Protein AF-A0A9R0Z4F1-F1 (afdb_monomer_lite)

Foldseek 3Di:
DDDDLDDPVLQVVDDDDDDPPDPDDFPDDPVRLVVQLVVFFPLVVCCVPPPVVVLVVQCSVCSNVVPVQSNQVSQQVVQVSVQVSQCRGVVRGDQDDPVN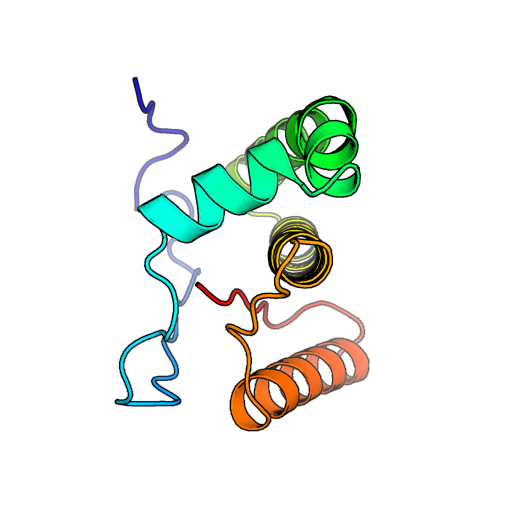VVVVVVQVVVCVVVVTRPDHDHDD

Sequence (124 aa):
MAVQLVDELHWDDLVIIIAVVSSKQKETSSTSGMRDTVETSPLLQYRAQTVVPSHILKMEEAIKNCEFESFARLTCADSNQFHVVCLDTSPPMFYMNDTSHRIISLVEKWNHSEGTPQGTYSSV

Radius of gyration: 15.9 Å; chains: 1; bounding box: 39×32×39 Å

Organism: Triticum turgidum subsp. durum (NCBI:txid4567)

Structure (mmCIF, N/CA/C/O backbone):
data_AF-A0A9R0Z4F1-F1
#
_entry.id   AF-A0A9R0Z4F1-F1
#
loop_
_atom_site.group_PDB
_atom_site.id
_atom_site.type_symbol
_atom_site.label_atom_id
_atom_site.label_alt_id
_atom_site.label_comp_id
_atom_site.label_asym_id
_atom_site.label_entity_id
_atom_site.label_seq_id
_atom_site.pdbx_PDB_ins_code
_atom_site.Cartn_x
_atom_site.Cartn_y
_atom_site.Cartn_z
_atom_site.occupancy
_atom_site.B_iso_or_equiv
_atom_site.auth_seq_id
_atom_site.auth_comp_id
_atom_site.auth_asym_id
_atom_site.auth_atom_id
_atom_site.pdbx_PDB_model_num
ATOM 1 N N . MET A 1 1 ? 15.105 15.621 7.273 1.00 55.66 1 MET A N 1
ATOM 2 C CA . MET A 1 1 ? 14.943 15.258 8.698 1.00 55.66 1 MET A CA 1
ATOM 3 C C . MET A 1 1 ? 13.553 14.681 8.860 1.00 55.66 1 MET A C 1
ATOM 5 O O . MET A 1 1 ? 12.651 15.196 8.213 1.00 55.66 1 MET A O 1
ATOM 9 N N . ALA A 1 2 ? 13.391 13.621 9.648 1.00 84.44 2 ALA A N 1
ATOM 10 C CA . ALA A 1 2 ? 12.063 13.162 10.041 1.00 84.44 2 ALA A CA 1
ATOM 11 C C . ALA A 1 2 ? 11.521 14.088 11.138 1.00 84.44 2 ALA A C 1
ATOM 13 O O . ALA A 1 2 ? 12.294 14.576 11.963 1.00 84.44 2 ALA A O 1
ATOM 14 N N . VAL A 1 3 ? 10.216 14.337 11.120 1.00 94.12 3 VAL A N 1
ATOM 15 C CA . VAL A 1 3 ? 9.505 15.113 12.139 1.00 94.12 3 VAL A CA 1
ATOM 16 C C . VAL A 1 3 ? 8.356 14.265 12.666 1.00 94.12 3 VAL A C 1
ATOM 18 O O . VAL A 1 3 ? 7.729 13.531 11.903 1.00 94.12 3 VAL A O 1
ATOM 21 N N . GLN A 1 4 ? 8.119 14.324 13.971 1.00 94.88 4 GLN A N 1
ATOM 22 C CA . GLN A 1 4 ? 7.015 13.613 14.603 1.00 94.88 4 GLN A CA 1
ATOM 23 C C . GLN A 1 4 ? 5.691 14.318 14.278 1.00 94.88 4 GLN A C 1
ATOM 25 O O . GLN A 1 4 ? 5.618 15.542 14.370 1.00 94.88 4 GLN A O 1
ATOM 30 N N . LEU A 1 5 ? 4.664 13.553 13.891 1.00 95.50 5 LEU A N 1
ATOM 31 C CA . LEU A 1 5 ? 3.326 14.091 13.611 1.00 95.50 5 LEU A CA 1
ATOM 32 C C . LEU A 1 5 ? 2.473 14.193 14.881 1.00 95.50 5 LEU A C 1
ATOM 34 O O . LEU A 1 5 ? 1.868 15.234 15.123 1.00 95.50 5 LEU A O 1
ATOM 38 N N . VAL A 1 6 ? 2.444 13.119 15.672 1.00 96.50 6 VAL A N 1
ATOM 39 C CA . VAL A 1 6 ? 1.711 12.976 16.940 1.00 96.50 6 VAL A CA 1
ATOM 40 C C . VAL A 1 6 ? 2.501 12.062 17.886 1.00 96.50 6 VAL A C 1
ATOM 42 O O . VAL A 1 6 ? 3.443 11.388 17.451 1.00 96.50 6 VAL A O 1
ATOM 45 N N . ASP A 1 7 ? 2.165 12.064 19.174 1.00 96.19 7 ASP A N 1
ATOM 46 C CA . ASP A 1 7 ? 2.748 11.143 20.156 1.00 96.19 7 ASP A CA 1
ATOM 47 C C . ASP A 1 7 ? 2.118 9.741 20.110 1.00 96.19 7 ASP A C 1
ATOM 49 O O . ASP A 1 7 ? 1.150 9.487 19.395 1.00 96.19 7 ASP A O 1
ATOM 53 N N . GLU A 1 8 ? 2.724 8.804 20.833 1.00 92.81 8 GLU A N 1
ATOM 54 C CA . GLU A 1 8 ? 2.301 7.408 20.905 1.00 92.81 8 GLU A CA 1
ATOM 55 C C . GLU A 1 8 ? 0.968 7.185 21.637 1.00 92.81 8 GLU A C 1
ATOM 57 O O . GLU A 1 8 ? 0.374 6.121 21.484 1.00 92.81 8 GLU A O 1
ATOM 62 N N . LEU A 1 9 ? 0.499 8.160 22.423 1.00 95.12 9 LEU A N 1
ATOM 63 C CA . LEU A 1 9 ? -0.768 8.093 23.158 1.00 95.12 9 LEU A CA 1
ATOM 64 C C . LEU A 1 9 ? -1.933 8.693 22.361 1.00 95.12 9 LEU A C 1
ATOM 66 O O . LEU A 1 9 ? -3.080 8.575 22.780 1.00 95.12 9 LEU A O 1
ATOM 70 N N . HIS A 1 10 ? -1.653 9.324 21.218 1.00 97.25 10 HIS A N 1
ATOM 71 C CA . HIS A 1 10 ? -2.656 9.965 20.368 1.00 97.25 10 HIS A CA 1
ATOM 72 C C . HIS A 1 10 ? -3.692 8.982 19.801 1.00 97.25 10 HIS A C 1
ATOM 74 O O . HIS A 1 10 ? -4.850 9.352 19.622 1.00 97.25 10 HIS A O 1
ATOM 80 N N . TRP A 1 11 ? -3.288 7.739 19.511 1.00 97.12 11 TRP A N 1
ATOM 81 C CA . TRP A 1 11 ? -4.161 6.709 18.934 1.00 97.12 11 TRP A CA 1
ATOM 82 C C . TRP A 1 11 ? -3.869 5.327 19.535 1.00 97.12 11 TRP A C 1
ATOM 84 O O . TRP A 1 11 ? -3.340 4.429 18.878 1.00 97.12 11 TRP A O 1
ATOM 94 N N . ASP A 1 12 ? -4.202 5.172 20.812 1.00 95.06 12 ASP A N 1
ATOM 95 C CA . ASP A 1 12 ? -3.957 3.979 21.632 1.00 95.06 12 ASP A CA 1
ATOM 96 C C . ASP A 1 12 ? -4.767 2.740 21.208 1.00 95.06 12 ASP A C 1
ATOM 98 O O . ASP A 1 12 ? -4.316 1.611 21.406 1.00 95.06 12 ASP A O 1
ATOM 102 N N . ASP A 1 13 ? -5.911 2.940 20.552 1.00 94.50 13 ASP A N 1
ATOM 103 C CA . ASP A 1 13 ? -6.737 1.862 19.992 1.00 94.50 13 ASP A CA 1
ATOM 104 C C . ASP A 1 13 ? -6.104 1.146 18.775 1.00 94.50 13 ASP A C 1
ATOM 106 O O . ASP A 1 13 ? -6.591 0.096 18.340 1.00 94.50 13 ASP A O 1
ATOM 110 N N . LEU A 1 14 ? -5.033 1.693 18.179 1.00 95.19 14 LEU A N 1
ATOM 111 C CA . LEU A 1 14 ? -4.437 1.139 16.963 1.00 95.19 14 LEU A CA 1
ATOM 112 C C . LEU A 1 14 ? -3.595 -0.114 17.260 1.00 95.19 14 LEU A C 1
ATOM 114 O O . LEU A 1 14 ? -2.525 -0.053 17.864 1.00 95.19 14 LEU A O 1
ATOM 118 N N . VAL A 1 15 ? -4.031 -1.264 16.739 1.00 96.50 15 VAL A N 1
ATOM 119 C CA . VAL A 1 15 ? -3.320 -2.545 16.880 1.00 96.50 15 VAL A CA 1
ATOM 120 C C . VAL A 1 15 ? -2.578 -2.907 15.593 1.00 96.50 15 VAL A C 1
ATOM 122 O O . VAL A 1 15 ? -3.162 -2.955 14.511 1.00 96.50 15 VAL A O 1
ATOM 125 N N . ILE A 1 16 ? -1.288 -3.235 15.714 1.00 96.38 16 ILE A N 1
ATOM 126 C CA . ILE A 1 16 ? -0.438 -3.664 14.593 1.00 96.38 16 ILE A CA 1
ATOM 127 C C . ILE A 1 16 ? -0.155 -5.165 14.703 1.00 96.38 16 ILE A C 1
ATOM 129 O O . ILE A 1 16 ? 0.356 -5.642 15.715 1.00 96.38 16 ILE A O 1
ATOM 133 N N . ILE A 1 17 ? -0.438 -5.911 13.631 1.00 96.44 17 ILE A N 1
ATOM 134 C CA . ILE A 1 17 ? -0.165 -7.351 13.527 1.00 96.44 17 ILE A CA 1
ATOM 135 C C . ILE A 1 17 ? 0.790 -7.594 12.357 1.00 96.44 17 ILE A C 1
ATOM 137 O O . ILE A 1 17 ? 0.503 -7.217 11.223 1.00 96.44 17 ILE A O 1
ATOM 141 N N . ILE A 1 18 ? 1.916 -8.266 12.618 1.00 95.19 18 ILE A N 1
ATOM 142 C CA . ILE A 1 18 ? 2.913 -8.607 11.594 1.00 95.19 18 ILE A CA 1
ATOM 143 C C . ILE A 1 18 ? 2.795 -10.092 11.242 1.00 95.19 18 ILE A C 1
ATOM 145 O O . ILE A 1 18 ? 3.170 -10.966 12.024 1.00 95.19 18 ILE A O 1
ATOM 149 N N . ALA A 1 19 ? 2.310 -10.380 10.035 1.00 92.88 19 ALA A N 1
ATOM 150 C CA . ALA A 1 19 ? 2.293 -11.730 9.483 1.00 92.88 19 ALA A CA 1
ATOM 151 C C . ALA A 1 19 ? 3.614 -12.035 8.753 1.00 92.88 19 ALA A C 1
ATOM 153 O O . ALA A 1 19 ? 3.857 -11.556 7.645 1.00 92.88 19 ALA A O 1
ATOM 154 N N . VAL A 1 20 ? 4.470 -12.866 9.354 1.00 91.06 20 VAL A N 1
ATOM 155 C CA . VAL A 1 20 ? 5.721 -13.321 8.725 1.00 91.06 20 VAL A CA 1
ATOM 156 C C . VAL A 1 20 ? 5.417 -14.472 7.760 1.00 91.06 20 VAL A C 1
ATOM 158 O O . VAL A 1 20 ? 5.239 -15.614 8.175 1.00 91.06 20 VAL A O 1
ATOM 161 N N . VAL A 1 21 ? 5.335 -14.168 6.461 1.00 87.25 21 VAL A N 1
ATOM 162 C CA . VAL A 1 21 ? 4.867 -15.110 5.419 1.00 87.25 21 VAL A CA 1
ATOM 163 C C . VAL A 1 21 ? 5.978 -15.829 4.645 1.00 87.25 21 VAL A C 1
ATOM 165 O O . VAL A 1 21 ? 5.700 -16.720 3.845 1.00 87.25 21 VAL A O 1
ATOM 168 N N . SER A 1 22 ? 7.236 -15.440 4.844 1.00 76.94 22 SER A N 1
ATOM 169 C CA . SER A 1 22 ? 8.406 -16.073 4.231 1.00 76.94 22 SER A CA 1
ATOM 170 C C . SER A 1 22 ? 9.648 -15.803 5.075 1.00 76.94 22 SER A C 1
ATOM 172 O O . SER A 1 22 ? 9.834 -14.691 5.561 1.00 76.94 22 SER A O 1
ATOM 174 N N . SER A 1 23 ? 10.514 -16.808 5.211 1.00 62.62 23 SER A N 1
ATOM 175 C CA . SER A 1 23 ? 11.864 -16.670 5.776 1.00 62.62 23 SER A CA 1
ATOM 176 C C . SER A 1 23 ? 12.947 -16.522 4.701 1.00 62.62 23 SER A C 1
ATOM 178 O O . SER A 1 23 ? 14.128 -16.405 5.026 1.00 62.62 23 SER A O 1
ATOM 180 N N . LYS A 1 24 ? 12.567 -16.546 3.414 1.00 68.25 24 LYS A N 1
ATOM 181 C CA . LYS A 1 24 ? 13.503 -16.361 2.302 1.00 68.25 24 LYS A CA 1
ATOM 182 C C . LYS A 1 24 ? 13.869 -14.888 2.166 1.00 68.25 24 LYS A C 1
ATOM 184 O O . LYS A 1 24 ? 13.000 -14.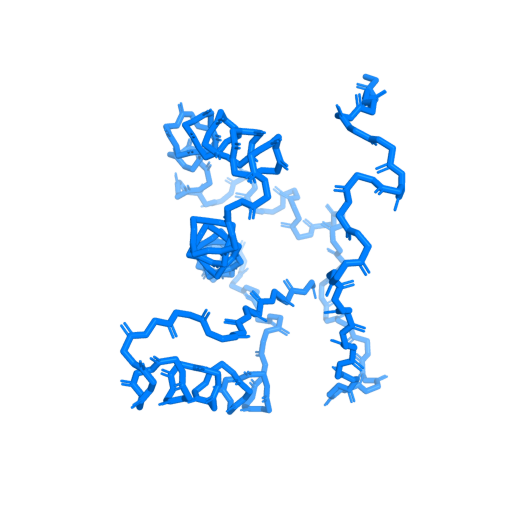019 2.232 1.00 68.25 24 LYS A O 1
ATOM 189 N N . GLN A 1 25 ? 15.154 -14.630 1.946 1.00 63.31 25 GLN A N 1
ATOM 190 C CA . GLN A 1 25 ? 15.660 -13.294 1.665 1.00 63.31 25 GLN A CA 1
ATOM 191 C C . GLN A 1 25 ? 15.016 -12.751 0.383 1.00 63.31 25 GLN A C 1
ATOM 193 O O . GLN A 1 25 ? 14.824 -13.498 -0.578 1.00 63.31 25 GLN A O 1
ATOM 198 N N . LYS A 1 26 ? 14.676 -11.456 0.381 1.00 68.62 26 LYS A N 1
ATOM 199 C CA . LYS A 1 26 ? 14.237 -10.751 -0.830 1.00 68.62 26 LYS A CA 1
ATOM 200 C C . LYS A 1 26 ? 15.307 -10.918 -1.908 1.00 68.62 26 LYS A C 1
ATOM 202 O O . LYS A 1 26 ? 16.486 -10.744 -1.605 1.00 68.62 26 LYS A O 1
ATOM 207 N N . GLU A 1 27 ? 14.904 -11.232 -3.138 1.00 72.62 27 GLU A N 1
ATOM 208 C CA . GLU A 1 27 ? 15.867 -11.394 -4.237 1.00 72.62 27 GLU A CA 1
ATOM 209 C C . GLU A 1 27 ? 16.601 -10.083 -4.542 1.00 72.62 27 GLU A C 1
ATOM 211 O O . GLU A 1 27 ? 17.810 -10.085 -4.760 1.00 72.62 27 GLU A O 1
ATOM 216 N N . THR A 1 28 ? 15.890 -8.956 -4.446 1.00 81.19 28 THR A N 1
ATOM 217 C CA . THR A 1 28 ? 16.451 -7.613 -4.620 1.00 81.19 28 THR A CA 1
ATOM 218 C C . THR A 1 28 ? 16.428 -6.853 -3.296 1.00 81.19 28 THR A C 1
ATOM 220 O O . THR A 1 28 ? 15.419 -6.821 -2.589 1.00 81.19 28 THR A O 1
ATOM 223 N N . SER A 1 29 ? 17.555 -6.229 -2.940 1.00 86.38 29 SER A N 1
ATOM 224 C CA . SER A 1 29 ? 17.628 -5.345 -1.771 1.00 86.38 29 SER A CA 1
ATOM 225 C C . SER A 1 29 ? 16.826 -4.061 -2.005 1.00 86.38 29 SER A C 1
ATOM 227 O O . SER A 1 29 ? 16.751 -3.585 -3.137 1.00 86.38 29 SER A O 1
ATOM 229 N N . SER A 1 30 ? 16.302 -3.432 -0.949 1.00 85.69 30 SER A N 1
ATOM 230 C CA . SER A 1 30 ? 15.571 -2.163 -1.095 1.00 85.69 30 SER A CA 1
ATOM 231 C C . SER A 1 30 ? 16.426 -1.069 -1.742 1.00 85.69 30 SER A C 1
ATOM 233 O O . SER A 1 30 ? 15.930 -0.326 -2.579 1.00 85.69 30 SER A O 1
ATOM 235 N N . THR A 1 31 ? 17.720 -0.988 -1.415 1.00 89.81 31 THR A N 1
ATOM 236 C CA . THR A 1 31 ? 18.615 0.047 -1.959 1.00 89.81 31 THR A CA 1
ATOM 237 C C . THR A 1 31 ? 18.816 -0.093 -3.465 1.00 89.81 31 THR A C 1
ATOM 239 O O . THR A 1 31 ? 18.711 0.898 -4.186 1.00 89.81 31 THR A O 1
ATOM 242 N N . SER A 1 32 ? 19.106 -1.308 -3.946 1.00 91.62 32 SER A N 1
ATOM 243 C CA . SER A 1 32 ? 19.243 -1.562 -5.385 1.00 91.62 32 SER A CA 1
ATOM 244 C C . SER A 1 32 ? 17.896 -1.418 -6.084 1.00 91.62 32 SER A C 1
ATOM 246 O O . SER A 1 32 ? 17.786 -0.661 -7.038 1.00 91.62 32 SER A O 1
ATOM 248 N N . GLY A 1 33 ? 16.844 -2.021 -5.527 1.00 93.19 33 GLY A N 1
ATOM 249 C CA . GLY A 1 33 ? 15.513 -1.985 -6.120 1.00 93.19 33 GLY A CA 1
ATOM 250 C C . GLY A 1 33 ? 14.955 -0.570 -6.253 1.00 93.19 33 GLY A C 1
ATOM 251 O O . GLY A 1 33 ? 14.388 -0.230 -7.286 1.00 93.19 33 GLY A O 1
ATOM 252 N N . MET A 1 34 ? 15.152 0.299 -5.257 1.00 93.94 34 MET A N 1
ATOM 253 C CA . MET A 1 34 ? 14.738 1.702 -5.350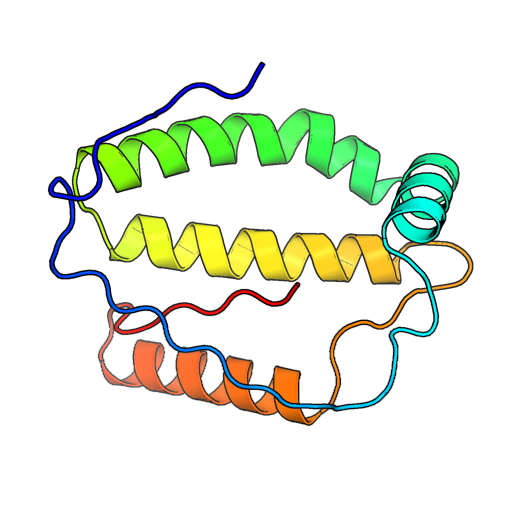 1.00 93.94 34 MET A CA 1
ATOM 254 C C . MET A 1 34 ? 15.486 2.453 -6.451 1.00 93.94 34 MET A C 1
ATOM 256 O O . MET A 1 34 ? 14.863 3.234 -7.166 1.00 93.94 34 MET A O 1
ATOM 260 N N . ARG A 1 35 ? 16.795 2.218 -6.608 1.00 96.06 35 ARG A N 1
ATOM 261 C CA . ARG A 1 35 ? 17.579 2.829 -7.689 1.00 96.06 35 ARG A CA 1
ATOM 262 C C . ARG A 1 35 ? 17.057 2.380 -9.050 1.00 96.06 35 ARG A C 1
ATOM 264 O O . ARG A 1 35 ? 16.716 3.231 -9.863 1.00 96.06 35 ARG A O 1
ATOM 271 N N . ASP A 1 36 ? 16.919 1.074 -9.248 1.00 96.31 36 ASP A N 1
ATOM 272 C CA . ASP A 1 36 ? 16.466 0.504 -10.518 1.00 96.31 36 ASP A CA 1
ATOM 273 C C . ASP A 1 36 ? 15.062 1.019 -10.873 1.00 96.31 36 ASP A C 1
ATOM 275 O O . ASP A 1 36 ? 14.780 1.374 -12.015 1.00 96.31 36 ASP A 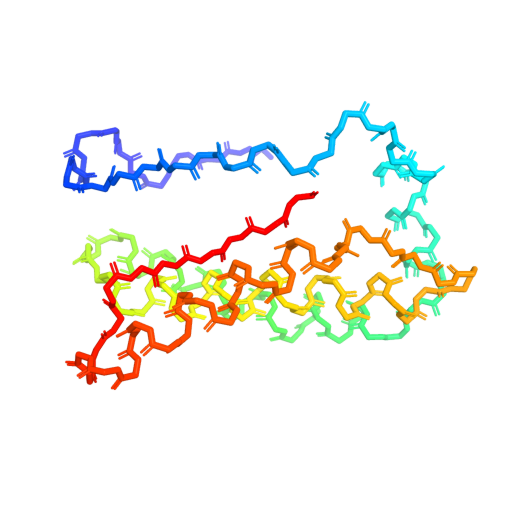O 1
ATOM 279 N N . THR A 1 37 ? 14.187 1.150 -9.872 1.00 97.25 37 THR A N 1
ATOM 280 C CA . THR A 1 37 ? 12.840 1.716 -10.041 1.00 97.25 37 THR A CA 1
ATOM 281 C C . THR A 1 37 ? 12.889 3.181 -10.479 1.00 97.25 37 THR A C 1
ATOM 283 O O . THR A 1 37 ? 12.154 3.573 -11.378 1.00 97.25 37 THR A O 1
ATOM 286 N N . VAL A 1 38 ? 13.762 4.000 -9.881 1.00 97.62 38 VAL A N 1
ATOM 287 C CA . VAL A 1 38 ? 13.953 5.403 -10.293 1.00 97.62 38 VAL A CA 1
ATOM 288 C C . VAL A 1 38 ? 14.433 5.506 -11.734 1.00 97.62 38 VAL A C 1
ATOM 290 O O . VAL A 1 38 ? 13.980 6.390 -12.461 1.00 97.62 38 VAL A O 1
ATOM 293 N N . GLU A 1 39 ? 15.335 4.617 -12.137 1.00 97.38 39 GLU A N 1
ATOM 294 C CA . GLU A 1 39 ? 15.939 4.629 -13.467 1.00 97.38 39 GLU A CA 1
ATOM 295 C C . GLU A 1 39 ? 14.991 4.111 -14.555 1.00 97.38 39 GLU A C 1
ATOM 297 O O . GLU A 1 39 ? 15.101 4.540 -15.704 1.00 97.38 39 GLU A O 1
ATOM 302 N N . THR A 1 40 ? 14.059 3.214 -14.214 1.00 97.62 40 THR A N 1
ATOM 303 C CA . THR A 1 40 ? 13.320 2.443 -15.228 1.00 97.62 40 THR A CA 1
ATOM 304 C C . THR A 1 40 ? 11.800 2.563 -15.173 1.00 97.62 40 THR A C 1
ATOM 306 O O . THR A 1 40 ? 11.171 2.360 -16.208 1.00 97.62 40 THR A O 1
ATOM 309 N N . SER A 1 41 ? 11.196 2.930 -14.035 1.00 98.06 41 SER A N 1
ATOM 310 C CA . SER A 1 41 ? 9.734 3.010 -13.901 1.00 98.06 41 SER A CA 1
ATOM 311 C C . SER A 1 41 ? 9.211 4.438 -14.138 1.00 98.06 41 SER A C 1
ATOM 313 O O . SER A 1 41 ? 9.364 5.311 -13.271 1.00 98.06 41 SER A O 1
ATOM 315 N N . PRO A 1 42 ? 8.517 4.719 -15.260 1.00 96.81 42 PRO A N 1
ATOM 316 C CA . PRO A 1 42 ? 7.811 5.989 -15.434 1.00 96.81 42 PRO A CA 1
ATOM 317 C C . PRO A 1 42 ? 6.657 6.158 -14.430 1.00 96.81 42 PRO A C 1
ATOM 319 O O . PRO A 1 42 ? 6.316 7.291 -14.078 1.00 96.81 42 PRO A O 1
ATOM 322 N N . LEU A 1 43 ? 6.077 5.062 -13.920 1.00 98.12 43 LEU A N 1
ATOM 323 C CA . LEU A 1 43 ? 5.026 5.128 -12.900 1.00 98.12 43 LEU A CA 1
ATOM 324 C C . LEU A 1 43 ? 5.532 5.713 -11.578 1.00 98.12 43 LEU A C 1
ATOM 326 O O . LEU A 1 43 ? 4.774 6.420 -10.906 1.00 98.12 43 LEU A O 1
ATOM 330 N N . LEU A 1 44 ? 6.805 5.499 -11.219 1.00 98.19 44 LEU A N 1
ATOM 331 C CA . LEU A 1 44 ? 7.381 6.126 -10.028 1.00 98.19 44 LEU A CA 1
ATOM 332 C C . LEU A 1 44 ? 7.389 7.656 -10.142 1.00 98.19 44 LEU A C 1
ATOM 334 O O . LEU A 1 44 ? 7.089 8.336 -9.160 1.00 98.19 44 LEU A O 1
ATOM 338 N N . GLN A 1 45 ? 7.696 8.202 -11.323 1.00 95.94 45 GLN A N 1
ATOM 339 C CA . GLN A 1 45 ? 7.721 9.653 -11.537 1.00 95.94 45 GLN A CA 1
ATOM 340 C C . GLN A 1 45 ? 6.339 10.264 -11.298 1.00 95.94 45 GLN A C 1
ATOM 342 O O . GLN A 1 45 ? 6.210 11.224 -10.537 1.00 95.94 45 GLN A O 1
ATOM 347 N N . TYR A 1 46 ? 5.292 9.657 -11.864 1.00 97.56 46 TYR A N 1
ATOM 348 C CA . TYR A 1 46 ? 3.914 10.083 -11.621 1.00 97.56 46 TYR A CA 1
ATOM 349 C C . TYR A 1 46 ? 3.518 9.942 -10.143 1.00 97.56 46 TYR A C 1
ATOM 351 O O . TYR A 1 46 ? 2.958 10.867 -9.550 1.00 97.56 46 TYR A O 1
ATOM 359 N N . ARG A 1 47 ? 3.858 8.811 -9.508 1.00 98.06 47 ARG A N 1
ATOM 360 C CA . ARG A 1 47 ? 3.603 8.584 -8.079 1.00 98.06 47 ARG A CA 1
ATOM 361 C C . ARG A 1 47 ? 4.226 9.684 -7.219 1.00 98.06 47 ARG A C 1
ATOM 363 O O . ARG A 1 47 ? 3.530 10.263 -6.388 1.00 98.06 47 ARG A O 1
ATOM 370 N N . ALA A 1 48 ? 5.503 9.991 -7.430 1.00 97.81 48 ALA A N 1
ATOM 371 C CA . ALA A 1 48 ? 6.239 10.970 -6.636 1.00 97.81 48 ALA A CA 1
ATOM 372 C C . ALA A 1 48 ? 5.738 12.408 -6.843 1.00 97.81 48 ALA A C 1
ATOM 374 O O . ALA A 1 48 ? 5.663 13.174 -5.886 1.00 97.81 48 ALA A O 1
ATOM 375 N N . GLN A 1 49 ? 5.388 12.776 -8.078 1.00 97.50 49 GLN A N 1
ATOM 376 C CA . GLN A 1 49 ? 5.003 14.148 -8.416 1.00 97.50 49 GLN A CA 1
ATOM 377 C C . GLN A 1 49 ? 3.528 14.445 -8.135 1.00 97.50 49 GLN A C 1
ATOM 379 O O . GLN A 1 49 ? 3.181 15.583 -7.826 1.00 97.50 49 GLN A O 1
ATOM 384 N N . THR A 1 50 ? 2.651 13.447 -8.256 1.00 96.94 50 THR A N 1
ATOM 385 C CA . THR A 1 50 ? 1.197 13.669 -8.265 1.00 96.94 50 THR A CA 1
ATOM 386 C C . THR A 1 50 ? 0.477 12.953 -7.129 1.00 96.94 50 THR A C 1
ATOM 388 O O . THR A 1 50 ? -0.421 13.530 -6.519 1.00 96.94 50 THR A O 1
ATOM 391 N N . VAL A 1 51 ? 0.856 11.713 -6.817 1.00 97.81 51 VAL A N 1
ATOM 392 C CA . VAL A 1 51 ? 0.089 10.880 -5.877 1.00 97.81 51 VAL A CA 1
ATOM 393 C C . VAL A 1 51 ? 0.527 11.118 -4.434 1.00 97.81 51 VAL A C 1
ATOM 395 O O . VAL A 1 51 ? -0.287 11.499 -3.592 1.00 97.81 51 VAL A O 1
ATOM 398 N N . VAL A 1 52 ? 1.822 10.946 -4.159 1.00 97.94 52 VAL A N 1
ATOM 399 C CA . VAL A 1 52 ? 2.386 11.013 -2.802 1.00 97.94 52 VAL A CA 1
ATOM 400 C C . VAL A 1 52 ? 2.116 12.360 -2.120 1.00 97.94 52 VAL A C 1
ATOM 402 O O . VAL A 1 52 ? 1.654 12.328 -0.982 1.00 97.94 52 VAL A O 1
ATOM 405 N N . PRO A 1 53 ? 2.290 13.536 -2.762 1.00 98.06 53 PRO A N 1
ATOM 406 C CA . PRO A 1 53 ? 2.024 14.812 -2.095 1.00 98.06 53 PRO A CA 1
ATOM 407 C C . PRO A 1 53 ? 0.584 14.936 -1.578 1.00 98.06 53 PRO A C 1
ATOM 409 O O . PRO A 1 53 ? 0.362 15.417 -0.471 1.00 98.06 53 PRO A O 1
ATOM 412 N N . SER A 1 54 ? -0.399 14.450 -2.346 1.00 97.44 54 SER A N 1
ATOM 413 C CA . SER A 1 54 ? -1.800 14.445 -1.914 1.00 97.44 54 SER A CA 1
ATOM 414 C C . SER A 1 54 ? -2.055 13.424 -0.805 1.00 97.44 54 SER A C 1
ATOM 416 O O . SER A 1 54 ? -2.779 13.724 0.143 1.00 97.44 54 SER A O 1
ATOM 418 N N . HIS A 1 55 ? -1.465 12.230 -0.906 1.00 98.00 55 HIS A N 1
ATOM 419 C CA . HIS A 1 55 ? -1.611 11.185 0.108 1.00 98.00 55 HIS A CA 1
ATOM 420 C C . HIS A 1 55 ? -1.030 11.604 1.459 1.00 98.00 55 HIS A C 1
ATOM 422 O O . HIS A 1 55 ? -1.660 11.329 2.473 1.00 98.00 55 HIS A O 1
ATOM 428 N N . ILE A 1 56 ? 0.109 12.308 1.483 1.00 97.94 56 ILE A N 1
ATOM 429 C CA . ILE A 1 56 ? 0.717 12.810 2.724 1.00 97.94 56 ILE A CA 1
ATOM 430 C C . ILE A 1 56 ? -0.252 13.721 3.478 1.00 97.94 56 ILE A C 1
ATOM 432 O O . ILE A 1 56 ? -0.524 13.468 4.647 1.00 97.94 56 ILE A O 1
ATOM 436 N N . LEU A 1 57 ? -0.841 14.716 2.808 1.00 98.06 57 LEU A N 1
ATOM 437 C CA . LEU A 1 57 ? -1.779 15.643 3.453 1.00 98.06 57 LEU A CA 1
ATOM 438 C C . LEU A 1 57 ? -3.001 14.917 4.032 1.00 98.06 57 LEU A C 1
ATOM 440 O O . LEU A 1 57 ? -3.390 15.171 5.169 1.00 98.06 57 LEU A O 1
ATOM 444 N N . LYS A 1 58 ? -3.572 13.974 3.273 1.00 98.50 58 LYS A N 1
ATOM 445 C CA . LYS A 1 58 ? -4.731 13.187 3.722 1.00 98.50 58 LYS A CA 1
ATOM 446 C C . LYS A 1 58 ? -4.379 12.227 4.857 1.00 98.50 58 LYS A C 1
ATOM 448 O O . LYS A 1 58 ? -5.190 12.019 5.750 1.00 98.50 58 LYS A O 1
ATOM 453 N N . MET A 1 59 ? -3.184 11.639 4.830 1.00 98.44 59 MET A N 1
ATOM 454 C CA . MET A 1 59 ? -2.718 10.735 5.881 1.00 98.44 59 MET A CA 1
ATOM 455 C C . MET A 1 59 ? -2.457 11.499 7.180 1.00 98.44 59 MET A C 1
ATOM 457 O O . MET A 1 59 ? -2.854 11.041 8.245 1.00 98.44 59 MET A O 1
ATOM 461 N N . GLU A 1 60 ? -1.847 12.684 7.103 1.00 98.19 60 GLU A N 1
ATOM 462 C CA . GLU A 1 60 ? -1.677 13.556 8.267 1.00 98.19 60 GLU A CA 1
ATOM 463 C C . GLU A 1 60 ? -3.019 13.945 8.894 1.00 98.19 60 GLU A C 1
ATOM 465 O O . GLU A 1 60 ? -3.141 13.941 10.116 1.00 98.19 60 GLU A O 1
ATOM 470 N N . GLU A 1 61 ? -4.021 14.276 8.077 1.00 98.44 61 GLU A N 1
ATOM 471 C CA . GLU A 1 61 ? -5.378 14.577 8.543 1.00 98.44 61 GLU A CA 1
ATOM 472 C C . GLU A 1 61 ? -6.039 13.354 9.193 1.00 98.44 61 GLU A C 1
ATOM 474 O O . GLU A 1 61 ? -6.541 13.456 10.313 1.00 98.44 61 GLU A O 1
ATOM 479 N N . ALA A 1 62 ? -5.961 12.185 8.550 1.00 98.44 62 ALA A N 1
ATOM 480 C CA . ALA A 1 62 ? -6.513 10.943 9.084 1.00 98.44 62 ALA A CA 1
ATOM 481 C C . ALA A 1 62 ? -5.878 10.557 10.431 1.00 98.44 62 ALA A C 1
ATOM 483 O O . ALA A 1 62 ? -6.589 10.149 11.345 1.00 98.44 62 ALA A O 1
ATOM 484 N N . ILE A 1 63 ? -4.559 10.733 10.582 1.00 98.25 63 ILE A N 1
ATOM 485 C CA . ILE A 1 63 ? -3.852 10.502 11.849 1.00 98.25 63 ILE A CA 1
ATOM 486 C C . ILE A 1 63 ? -4.305 11.505 12.911 1.00 98.25 63 ILE A C 1
ATOM 488 O O . ILE A 1 63 ? -4.681 11.100 14.006 1.00 98.25 63 ILE A O 1
ATOM 492 N N . LYS A 1 64 ? -4.320 12.807 12.599 1.00 97.75 64 LYS A N 1
ATOM 493 C CA . LYS A 1 64 ? -4.718 13.858 13.554 1.00 97.75 64 LYS A CA 1
ATOM 494 C C . LYS A 1 64 ? -6.141 13.667 14.078 1.00 97.75 64 LYS A C 1
ATOM 496 O O . LYS A 1 64 ? -6.382 13.932 15.250 1.00 97.75 64 LYS A O 1
ATOM 501 N N . ASN A 1 65 ? -7.049 13.193 13.229 1.00 97.81 65 ASN A N 1
ATOM 502 C CA . ASN A 1 65 ? -8.460 13.008 13.564 1.00 97.81 65 ASN A CA 1
ATOM 503 C C . ASN A 1 65 ? -8.804 11.589 14.050 1.00 97.81 65 ASN A C 1
ATOM 505 O O . ASN A 1 65 ? -9.976 11.315 14.299 1.00 97.81 65 ASN A O 1
ATOM 509 N N . CYS A 1 66 ? -7.821 10.686 14.151 1.00 97.50 66 CYS A N 1
ATOM 510 C CA . CYS A 1 66 ? -8.034 9.260 14.430 1.00 97.50 66 CYS A CA 1
ATOM 511 C C . CYS A 1 66 ? -9.086 8.621 13.496 1.00 97.50 66 CYS A C 1
ATOM 513 O O . CYS A 1 66 ? -9.902 7.787 13.894 1.00 97.50 66 CYS A O 1
ATOM 515 N N . GLU A 1 67 ? -9.086 9.029 12.223 1.00 97.88 67 GLU A N 1
ATOM 516 C CA . GLU A 1 67 ? -10.072 8.614 11.229 1.00 97.88 67 GLU A CA 1
ATOM 517 C C . GLU A 1 67 ? -9.632 7.311 10.549 1.00 97.88 67 GLU A C 1
ATOM 519 O O . GLU A 1 67 ? -8.996 7.305 9.488 1.00 97.88 67 GLU A O 1
ATOM 524 N N . PHE A 1 68 ? -9.967 6.181 11.180 1.00 98.00 68 PHE A N 1
ATOM 525 C CA . PHE A 1 68 ? -9.497 4.860 10.749 1.00 98.00 68 PHE A CA 1
ATOM 526 C C . PHE A 1 68 ? -9.867 4.521 9.303 1.00 98.00 68 PHE A C 1
ATOM 528 O O . PHE A 1 68 ? -9.062 3.939 8.584 1.00 98.00 68 PHE A O 1
ATOM 535 N N . GLU A 1 69 ? -11.061 4.899 8.848 1.00 97.69 69 GLU A N 1
ATOM 536 C CA . GLU A 1 69 ? -11.511 4.592 7.490 1.00 97.69 69 GLU A CA 1
ATOM 537 C C . GLU A 1 69 ? -10.608 5.233 6.423 1.00 97.69 69 GLU A C 1
ATOM 539 O O . GLU A 1 69 ? -10.150 4.547 5.502 1.00 97.69 69 GLU A O 1
ATOM 544 N N . SER A 1 70 ? -10.308 6.527 6.562 1.00 98.00 70 SER A N 1
ATOM 545 C CA . SER A 1 70 ? -9.397 7.232 5.657 1.00 98.00 70 SER A CA 1
ATOM 546 C C . SER A 1 70 ? -7.966 6.710 5.776 1.00 98.00 70 SER A C 1
ATOM 548 O O . SER A 1 70 ? -7.319 6.458 4.755 1.00 98.00 70 SER A O 1
ATOM 550 N N . PHE A 1 71 ? -7.495 6.463 7.002 1.00 98.50 71 PHE A N 1
ATOM 551 C CA . PHE A 1 71 ? -6.185 5.865 7.263 1.00 98.50 71 PHE A CA 1
ATOM 552 C C . PHE A 1 71 ? -6.027 4.502 6.569 1.00 98.50 71 PHE A C 1
ATOM 554 O O . PHE A 1 71 ? -5.047 4.272 5.855 1.00 98.50 71 PHE A O 1
ATOM 561 N N . ALA A 1 72 ? -7.008 3.611 6.724 1.00 98.12 72 ALA A N 1
ATOM 562 C CA . ALA A 1 72 ? -7.000 2.266 6.161 1.00 98.12 72 ALA A CA 1
ATOM 563 C C . ALA A 1 72 ? -7.002 2.291 4.629 1.00 98.12 72 ALA A C 1
ATOM 565 O O . ALA A 1 72 ? -6.170 1.649 3.987 1.00 98.12 72 ALA A O 1
ATOM 566 N N . ARG A 1 73 ? -7.888 3.092 4.023 1.00 97.69 73 ARG A N 1
ATOM 567 C CA . ARG A 1 73 ? -7.969 3.232 2.560 1.00 97.69 73 ARG A CA 1
ATOM 568 C C . ARG A 1 73 ? -6.658 3.746 1.966 1.00 97.69 73 ARG A C 1
ATOM 570 O O . ARG A 1 73 ? -6.188 3.198 0.969 1.00 97.69 73 ARG A O 1
ATOM 577 N N . LEU A 1 74 ? -6.060 4.776 2.572 1.00 98.19 74 LEU A N 1
ATOM 578 C CA . LEU A 1 74 ? -4.783 5.334 2.118 1.00 98.19 74 LEU A CA 1
ATOM 579 C C . LEU A 1 74 ? -3.644 4.325 2.269 1.00 98.19 74 LEU A C 1
ATOM 581 O O . LEU A 1 74 ? -2.848 4.176 1.347 1.00 98.19 74 LEU A O 1
ATOM 585 N N . THR A 1 75 ? -3.593 3.609 3.392 1.00 98.31 75 THR A N 1
ATOM 586 C CA . THR A 1 75 ? -2.550 2.616 3.677 1.00 98.31 75 THR A CA 1
ATOM 587 C C . THR A 1 75 ? -2.575 1.471 2.662 1.00 98.31 75 THR A C 1
ATOM 589 O O . THR A 1 75 ? -1.549 1.186 2.039 1.00 98.31 75 THR A O 1
ATOM 592 N N . CYS A 1 76 ? -3.747 0.872 2.415 1.00 98.00 76 CYS A N 1
ATOM 593 C CA . CYS A 1 76 ? -3.908 -0.175 1.403 1.00 98.00 76 CYS A CA 1
ATOM 594 C C . CYS A 1 76 ? -3.552 0.334 -0.004 1.00 98.00 76 CYS A C 1
ATOM 596 O O . CYS A 1 76 ? -2.799 -0.313 -0.734 1.00 98.00 76 CYS A O 1
ATOM 598 N N . ALA A 1 77 ? -4.068 1.505 -0.395 1.00 97.50 77 ALA A N 1
ATOM 599 C CA . ALA A 1 77 ? -3.827 2.069 -1.722 1.00 97.50 77 ALA A CA 1
ATOM 600 C C . ALA A 1 77 ? -2.343 2.382 -1.962 1.00 97.50 77 ALA A C 1
ATOM 602 O O . ALA A 1 77 ? -1.824 2.118 -3.049 1.00 97.50 77 ALA A O 1
ATOM 603 N N . ASP A 1 78 ? -1.656 2.922 -0.955 1.00 98.06 78 ASP A N 1
ATOM 604 C CA . ASP A 1 78 ? -0.247 3.281 -1.060 1.00 98.06 78 ASP A CA 1
ATOM 605 C C . ASP A 1 78 ? 0.662 2.045 -1.112 1.00 98.06 78 ASP A C 1
ATOM 607 O O . ASP A 1 78 ? 1.562 1.986 -1.953 1.00 98.06 78 ASP A O 1
ATOM 611 N N . SER A 1 79 ? 0.364 1.018 -0.304 1.00 97.62 79 SER A N 1
ATOM 612 C CA . SER A 1 79 ? 1.067 -0.270 -0.353 1.00 97.62 79 SER A CA 1
ATOM 613 C C . SER A 1 79 ? 0.893 -0.956 -1.713 1.00 97.62 79 SER A C 1
ATOM 615 O O . SER A 1 79 ? 1.873 -1.380 -2.330 1.00 97.62 79 SER A O 1
ATOM 617 N N . ASN A 1 80 ? -0.333 -0.981 -2.244 1.00 97.69 80 ASN A N 1
ATOM 618 C CA . ASN A 1 80 ? -0.611 -1.537 -3.567 1.00 97.69 80 ASN A CA 1
ATOM 619 C C . ASN A 1 80 ? 0.150 -0.782 -4.666 1.00 97.69 80 ASN A C 1
ATOM 621 O O . ASN A 1 80 ? 0.807 -1.402 -5.504 1.00 97.69 80 ASN A O 1
ATOM 625 N N . GLN A 1 81 ? 0.107 0.555 -4.663 1.00 97.81 81 GLN A N 1
ATOM 626 C CA . GLN A 1 81 ? 0.783 1.350 -5.689 1.00 97.81 81 GLN A CA 1
ATOM 627 C C . GLN A 1 81 ? 2.310 1.213 -5.618 1.00 97.81 81 GLN A C 1
ATOM 629 O O . GLN A 1 81 ? 2.963 1.193 -6.662 1.00 97.81 81 GLN A O 1
ATOM 634 N N . PHE A 1 82 ? 2.882 1.078 -4.420 1.00 96.75 82 PHE A N 1
ATOM 635 C CA . PHE A 1 82 ? 4.301 0.771 -4.261 1.00 96.75 82 PHE A CA 1
ATOM 636 C C . PHE A 1 82 ? 4.679 -0.530 -4.985 1.00 96.75 82 PHE A C 1
ATOM 638 O O . PHE A 1 82 ? 5.605 -0.529 -5.796 1.00 96.75 82 PHE A O 1
ATOM 645 N N . HIS A 1 83 ? 3.925 -1.613 -4.781 1.00 95.88 83 HIS A N 1
ATOM 646 C CA . HIS A 1 83 ? 4.197 -2.883 -5.458 1.00 95.88 83 HIS A CA 1
ATOM 647 C C . HIS A 1 83 ? 3.935 -2.849 -6.968 1.00 95.88 83 HIS A C 1
ATOM 649 O O . HIS A 1 83 ? 4.648 -3.519 -7.712 1.00 95.88 83 HIS A O 1
ATOM 655 N N . VAL A 1 84 ? 2.975 -2.047 -7.440 1.00 97.12 84 VAL A N 1
ATOM 656 C CA . VAL A 1 84 ? 2.770 -1.806 -8.882 1.00 97.12 84 VAL A CA 1
ATOM 657 C C . VAL A 1 84 ? 3.994 -1.139 -9.502 1.00 97.12 84 VAL A C 1
ATOM 659 O O . VAL A 1 84 ? 4.438 -1.540 -10.570 1.00 97.12 84 VAL A O 1
ATOM 662 N N . VAL A 1 85 ? 4.574 -0.154 -8.821 1.00 97.81 85 VAL A N 1
ATOM 663 C CA . VAL A 1 85 ? 5.792 0.508 -9.288 1.00 97.81 85 VAL A CA 1
ATOM 664 C C . VAL A 1 85 ? 6.987 -0.457 -9.285 1.00 97.81 85 VAL A C 1
ATOM 666 O O . VAL A 1 85 ? 7.763 -0.452 -10.231 1.00 97.81 85 VAL A O 1
ATOM 669 N N . CYS A 1 86 ? 7.106 -1.347 -8.293 1.00 95.88 86 CYS A N 1
ATOM 670 C CA . CYS A 1 86 ? 8.121 -2.410 -8.315 1.00 95.88 86 CYS A CA 1
ATOM 671 C C . CYS A 1 86 ? 7.943 -3.395 -9.483 1.00 95.88 86 CYS A C 1
ATOM 673 O O . CYS A 1 86 ? 8.933 -3.896 -10.016 1.00 95.88 86 CYS A O 1
ATOM 675 N N . LEU A 1 87 ? 6.698 -3.676 -9.873 1.00 96.31 87 LEU A N 1
ATOM 676 C CA . LEU A 1 87 ? 6.377 -4.523 -11.021 1.00 96.31 87 LEU A CA 1
ATOM 677 C C . LEU A 1 87 ? 6.696 -3.839 -12.363 1.00 96.31 87 LEU A C 1
ATOM 679 O O . LEU A 1 87 ? 7.024 -4.526 -13.323 1.00 96.31 87 LEU A O 1
ATOM 683 N N . ASP A 1 88 ? 6.604 -2.510 -12.422 1.00 98.12 88 ASP A N 1
ATOM 684 C CA . ASP A 1 88 ? 6.919 -1.682 -13.597 1.00 98.12 88 ASP A CA 1
ATOM 685 C C . ASP A 1 88 ? 8.432 -1.447 -13.794 1.00 98.12 88 ASP A C 1
ATOM 687 O O . ASP A 1 88 ? 8.865 -1.032 -14.868 1.00 98.12 88 ASP A O 1
ATOM 691 N N . THR A 1 89 ? 9.256 -1.734 -12.782 1.00 97.69 89 THR A N 1
ATOM 692 C CA . THR A 1 89 ? 10.726 -1.708 -12.874 1.00 97.69 89 THR A CA 1
ATOM 693 C C . THR A 1 89 ? 11.249 -2.717 -13.908 1.00 97.69 89 THR A C 1
ATOM 695 O O . THR A 1 89 ? 10.655 -3.771 -14.124 1.00 97.69 89 THR A O 1
ATOM 698 N N . SER A 1 90 ? 12.396 -2.431 -14.535 1.00 96.25 90 SER A N 1
ATOM 699 C CA . SER A 1 90 ? 13.075 -3.344 -15.467 1.00 96.25 90 SER A CA 1
ATOM 700 C C . SER A 1 90 ? 14.470 -3.746 -14.951 1.00 96.25 90 SER A C 1
ATOM 702 O O . SER A 1 90 ? 15.360 -2.894 -14.929 1.00 96.25 90 SER A O 1
ATOM 704 N N . PRO A 1 91 ? 14.707 -5.020 -14.562 1.00 95.25 91 PRO A N 1
ATOM 705 C CA . PRO A 1 91 ? 13.751 -6.135 -14.539 1.00 95.25 91 PRO A CA 1
ATOM 706 C C . PRO A 1 91 ? 12.672 -5.985 -13.442 1.00 95.25 91 PRO A C 1
ATOM 708 O O . PRO A 1 91 ? 12.918 -5.318 -12.434 1.00 95.25 91 PRO A O 1
ATOM 711 N N . PRO A 1 92 ? 11.495 -6.626 -13.605 1.00 95.25 92 PRO A N 1
ATOM 712 C CA . PRO A 1 92 ? 10.392 -6.510 -12.651 1.00 95.25 92 PRO A CA 1
ATOM 713 C C . PRO A 1 92 ? 10.745 -7.131 -11.300 1.00 95.25 92 PRO A C 1
ATOM 715 O O . PRO A 1 92 ? 11.361 -8.197 -11.231 1.00 95.25 92 PRO A O 1
ATOM 718 N N . MET A 1 93 ? 10.308 -6.485 -10.217 1.00 93.56 93 MET A N 1
ATOM 719 C CA . MET A 1 93 ? 10.533 -6.948 -8.849 1.00 93.56 93 MET A CA 1
ATOM 720 C C . MET A 1 93 ? 9.242 -7.433 -8.193 1.00 93.56 93 MET A C 1
ATOM 722 O O . MET A 1 93 ? 8.235 -6.726 -8.152 1.00 93.56 93 MET A O 1
ATOM 726 N N . PHE A 1 94 ? 9.307 -8.617 -7.583 1.00 91.06 94 PHE A N 1
ATOM 727 C CA . PHE A 1 94 ? 8.177 -9.260 -6.915 1.00 91.06 94 PHE A CA 1
ATOM 728 C C . PHE A 1 94 ? 8.457 -9.413 -5.417 1.00 91.06 94 PHE A C 1
ATOM 730 O O . PHE A 1 94 ? 9.206 -10.292 -4.998 1.00 91.06 94 PHE A O 1
ATOM 737 N N . TYR A 1 95 ? 7.846 -8.553 -4.598 1.00 88.69 95 TYR A N 1
ATOM 738 C CA . TYR A 1 95 ? 7.957 -8.634 -3.133 1.00 88.69 95 TYR A CA 1
ATOM 739 C C . TYR A 1 95 ? 6.786 -9.367 -2.471 1.00 88.69 95 TYR A C 1
ATOM 741 O O . TYR A 1 95 ? 6.947 -9.932 -1.390 1.00 88.69 95 TYR A O 1
ATOM 749 N N . MET A 1 96 ? 5.618 -9.379 -3.114 1.00 90.75 96 MET A N 1
ATOM 750 C CA . MET A 1 96 ? 4.449 -10.118 -2.641 1.00 90.75 96 MET A CA 1
ATOM 751 C C . MET A 1 96 ? 4.436 -11.531 -3.216 1.00 90.75 96 MET A C 1
ATOM 753 O O . MET A 1 96 ? 4.791 -11.747 -4.374 1.00 90.75 96 MET A O 1
ATOM 757 N N . ASN A 1 97 ? 3.988 -12.488 -2.409 1.00 90.31 97 ASN A N 1
ATOM 758 C CA . ASN A 1 97 ? 3.754 -13.863 -2.838 1.00 90.31 97 ASN A CA 1
ATOM 759 C C . ASN A 1 97 ? 2.273 -14.240 -2.673 1.00 90.31 97 ASN A C 1
ATOM 761 O O . ASN A 1 97 ? 1.452 -13.433 -2.235 1.00 90.31 97 ASN A O 1
ATOM 765 N N . ASP A 1 98 ? 1.925 -15.485 -2.993 1.00 92.75 98 ASP A N 1
ATOM 766 C CA . ASP A 1 98 ? 0.545 -15.971 -2.887 1.00 92.75 98 ASP A CA 1
ATOM 767 C C . ASP A 1 98 ? -0.032 -15.825 -1.474 1.00 92.75 98 ASP A C 1
ATOM 769 O O . ASP A 1 98 ? -1.213 -15.523 -1.314 1.00 92.75 98 ASP A O 1
ATOM 773 N N . THR A 1 99 ? 0.788 -15.988 -0.433 1.00 93.81 99 THR A N 1
ATOM 774 C CA . THR A 1 99 ? 0.353 -15.775 0.952 1.00 93.81 99 THR A CA 1
ATOM 775 C C . THR A 1 99 ? 0.033 -14.303 1.205 1.00 93.81 99 THR A C 1
ATOM 777 O O . THR A 1 99 ? -1.010 -14.016 1.790 1.00 93.81 99 THR A O 1
ATOM 780 N N . SER A 1 100 ? 0.858 -13.371 0.713 1.00 93.75 100 SER A N 1
ATOM 781 C CA . SER A 1 100 ? 0.573 -11.928 0.765 1.00 93.75 100 SER A CA 1
ATOM 782 C C . SER A 1 100 ? -0.773 -11.606 0.104 1.00 93.75 100 SER A C 1
ATOM 784 O O . SER A 1 100 ? -1.631 -10.979 0.722 1.00 93.75 100 SER A O 1
ATOM 786 N N . HIS A 1 101 ? -1.018 -12.115 -1.109 1.00 95.12 101 HIS A N 1
ATOM 787 C CA . HIS A 1 101 ? -2.277 -11.888 -1.828 1.00 95.12 101 HIS A CA 1
ATOM 788 C C . HIS A 1 101 ? -3.497 -12.500 -1.124 1.00 95.12 101 HIS A C 1
ATOM 790 O O . HIS A 1 101 ? -4.592 -11.931 -1.163 1.00 95.12 101 HIS A O 1
ATOM 796 N N . ARG A 1 102 ? -3.333 -13.645 -0.449 1.00 96.75 102 ARG A N 1
ATOM 797 C CA . ARG A 1 102 ? -4.399 -14.260 0.361 1.00 96.75 102 ARG A CA 1
ATOM 798 C C . ARG A 1 102 ? -4.742 -13.419 1.588 1.00 96.75 102 ARG A C 1
ATOM 800 O O . ARG A 1 102 ? -5.922 -13.325 1.911 1.00 96.75 102 ARG A O 1
ATOM 807 N N . ILE A 1 103 ? -3.753 -12.793 2.230 1.00 96.81 103 ILE A N 1
ATOM 808 C CA . ILE A 1 103 ? -3.983 -11.861 3.346 1.00 96.81 103 ILE A CA 1
ATOM 809 C C . ILE A 1 103 ? -4.738 -10.624 2.855 1.00 96.81 103 ILE A C 1
ATOM 811 O O . ILE A 1 103 ? -5.765 -10.287 3.436 1.00 96.81 103 ILE A O 1
ATOM 815 N N . ILE A 1 104 ? -4.299 -10.012 1.750 1.00 97.44 104 ILE A N 1
ATOM 816 C CA . ILE A 1 104 ? -5.004 -8.881 1.120 1.00 97.44 104 ILE A CA 1
ATOM 817 C C . ILE A 1 104 ? -6.462 -9.258 0.843 1.00 97.44 104 ILE A C 1
ATOM 819 O O . ILE A 1 104 ? -7.385 -8.585 1.292 1.00 97.44 104 ILE A O 1
ATOM 823 N N . SER A 1 105 ? -6.679 -10.400 0.185 1.00 97.94 105 SER A N 1
ATOM 824 C CA . SER A 1 105 ? -8.022 -10.894 -0.138 1.00 97.94 105 SER A CA 1
ATOM 825 C C . SER A 1 105 ? -8.890 -11.131 1.100 1.00 97.94 105 SER A C 1
ATOM 827 O O . SER A 1 105 ? -10.109 -10.998 1.023 1.00 97.94 105 SER A O 1
ATOM 829 N N . LEU A 1 106 ? -8.292 -11.533 2.224 1.00 98.06 106 LEU A N 1
ATOM 830 C CA . LEU A 1 106 ? -9.001 -11.747 3.482 1.00 98.06 106 LEU A CA 1
ATOM 831 C C . LEU A 1 106 ? -9.442 -10.417 4.098 1.00 98.06 106 LEU A C 1
ATOM 833 O O . LEU A 1 106 ? -10.608 -10.292 4.463 1.00 98.06 106 LEU A O 1
ATOM 837 N N . VAL A 1 107 ? -8.545 -9.431 4.165 1.00 98.06 107 VAL A N 1
ATOM 838 C CA . VAL A 1 107 ? -8.855 -8.104 4.719 1.00 98.06 107 VAL A CA 1
ATOM 839 C C . VAL A 1 107 ? -9.908 -7.391 3.869 1.00 98.06 107 VAL A C 1
ATOM 841 O O . VAL A 1 107 ? -10.880 -6.882 4.415 1.00 98.06 107 VAL A O 1
ATOM 844 N N . GLU A 1 108 ? -9.786 -7.427 2.539 1.00 98.12 108 GLU A N 1
ATOM 845 C CA . GLU A 1 108 ? -10.781 -6.832 1.632 1.00 98.12 108 GLU A CA 1
ATOM 846 C C . GLU A 1 108 ? -12.169 -7.466 1.800 1.00 98.12 108 GLU A C 1
ATOM 848 O O . GLU A 1 108 ? -13.176 -6.764 1.870 1.00 98.12 108 GLU A O 1
ATOM 853 N N . LYS A 1 109 ? -12.245 -8.800 1.918 1.00 98.19 109 LYS A N 1
ATOM 854 C CA .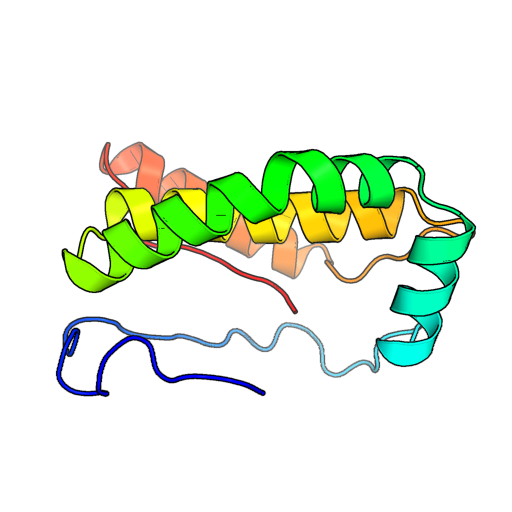 LYS A 1 109 ? -13.519 -9.501 2.147 1.00 98.19 109 LYS A CA 1
ATOM 855 C C . LYS A 1 109 ? -14.143 -9.153 3.492 1.00 98.19 109 LYS A C 1
ATOM 857 O O . LYS A 1 109 ? -15.359 -9.009 3.554 1.00 98.19 109 LYS A O 1
ATOM 862 N N . TRP A 1 110 ? -13.329 -9.033 4.538 1.00 98.12 110 TRP A N 1
ATOM 863 C CA . TRP A 1 110 ? -13.803 -8.642 5.862 1.00 98.12 110 TRP A CA 1
ATOM 864 C C . TRP A 1 110 ? -14.331 -7.202 5.852 1.00 98.12 110 TRP A C 1
ATOM 866 O O . TRP A 1 110 ? -15.472 -6.961 6.232 1.00 98.12 110 TRP A O 1
ATOM 876 N N . ASN A 1 111 ? -13.565 -6.253 5.317 1.00 97.81 111 ASN A N 1
ATOM 877 C CA . ASN A 1 111 ? -14.021 -4.868 5.179 1.00 97.81 111 ASN A CA 1
ATOM 878 C C . ASN A 1 111 ? -15.316 -4.775 4.358 1.00 97.81 111 ASN A C 1
ATOM 880 O O . ASN A 1 111 ? -16.216 -4.006 4.687 1.00 97.81 111 ASN A O 1
ATOM 884 N N . HIS A 1 112 ? -15.437 -5.584 3.301 1.00 97.38 112 HIS A N 1
ATOM 885 C CA . HIS A 1 112 ? -16.647 -5.631 2.490 1.00 97.38 112 HIS A CA 1
ATOM 886 C C . HIS A 1 112 ? -17.859 -6.183 3.254 1.00 97.38 112 HIS A C 1
ATOM 888 O O . HIS A 1 112 ? -18.951 -5.641 3.102 1.00 97.38 112 HIS A O 1
ATOM 894 N N . SER A 1 113 ? -17.694 -7.232 4.070 1.00 98.06 113 SER A N 1
ATOM 895 C CA . SER A 1 113 ? -18.811 -7.817 4.826 1.00 98.06 113 SER A CA 1
ATOM 896 C C . SER A 1 113 ? -19.359 -6.883 5.902 1.00 98.06 113 SER A C 1
ATOM 898 O O . SER A 1 113 ? -20.555 -6.916 6.173 1.00 98.06 113 SER A O 1
ATOM 900 N N . GLU A 1 114 ? -18.506 -6.037 6.476 1.00 97.62 114 GLU A N 1
ATOM 901 C CA . GLU A 1 114 ? -18.878 -5.079 7.526 1.00 97.62 114 GLU A CA 1
ATOM 902 C C . GLU A 1 114 ? -19.342 -3.725 6.962 1.00 97.62 114 GLU A C 1
ATOM 904 O O . GLU A 1 114 ? -19.879 -2.891 7.685 1.00 97.62 114 GLU A O 1
ATOM 909 N N . GLY A 1 115 ? -19.153 -3.486 5.659 1.00 96.12 115 GLY A N 1
ATOM 910 C CA . GLY A 1 115 ? -19.538 -2.244 4.979 1.00 96.12 115 GLY A CA 1
ATOM 911 C C . GLY A 1 115 ? -18.628 -1.043 5.263 1.00 96.12 115 GLY A C 1
ATOM 912 O O . GLY A 1 115 ? -18.742 -0.025 4.581 1.00 96.12 115 GLY A O 1
ATOM 913 N N . THR A 1 116 ? -17.702 -1.163 6.214 1.00 94.81 116 THR A N 1
ATOM 914 C CA . THR A 1 116 ? -16.679 -0.167 6.557 1.00 94.81 116 THR A CA 1
ATOM 915 C C . THR A 1 116 ? -15.342 -0.856 6.853 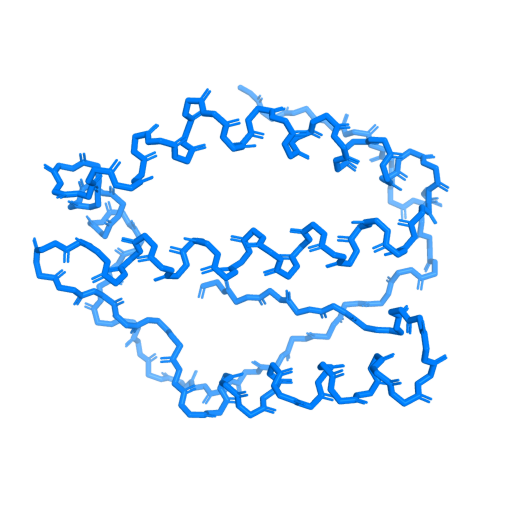1.00 94.81 116 THR A C 1
ATOM 917 O O . THR A 1 116 ? -15.330 -2.026 7.254 1.00 94.81 116 THR A O 1
ATOM 920 N N . PRO A 1 117 ? -14.192 -0.176 6.670 1.00 96.62 117 PRO A N 1
ATOM 921 C CA . PRO A 1 117 ? -12.897 -0.777 6.972 1.00 96.62 117 PRO A CA 1
ATOM 922 C C . PRO A 1 117 ? -12.756 -1.151 8.452 1.00 96.62 117 PRO A C 1
ATOM 924 O O . PRO A 1 117 ? -12.761 -0.280 9.315 1.00 96.62 117 PRO A O 1
ATOM 927 N N . GLN A 1 118 ? -12.581 -2.444 8.728 1.00 95.94 118 GLN A N 1
ATOM 928 C CA . GLN A 1 118 ? -12.222 -2.984 10.044 1.00 95.94 118 GLN A CA 1
ATOM 929 C C . GLN A 1 118 ? -10.722 -3.265 10.165 1.00 95.94 118 GLN A C 1
ATOM 931 O O . GLN A 1 118 ? -10.175 -3.312 11.262 1.00 95.94 118 GLN A O 1
ATOM 936 N N . GLY A 1 119 ? -10.043 -3.457 9.033 1.00 96.25 119 GLY A N 1
ATOM 937 C CA . GLY A 1 119 ? -8.610 -3.699 8.977 1.00 96.25 119 GLY A CA 1
ATOM 938 C C . GLY A 1 119 ? -7.962 -3.043 7.766 1.00 96.25 119 GLY A C 1
ATOM 939 O O . GLY A 1 119 ? -8.606 -2.753 6.757 1.00 96.25 119 GLY A O 1
ATOM 940 N N . THR A 1 120 ? -6.653 -2.844 7.859 1.00 97.50 120 THR A N 1
ATOM 941 C CA . THR A 1 120 ? -5.804 -2.411 6.749 1.00 97.50 120 THR A CA 1
ATOM 942 C C . THR A 1 120 ? -4.618 -3.352 6.609 1.00 97.50 120 THR A C 1
ATOM 944 O O . THR A 1 120 ? -4.245 -4.042 7.558 1.00 97.50 120 THR A O 1
ATOM 947 N N . TYR A 1 121 ? -4.007 -3.376 5.430 1.00 97.06 121 TYR A N 1
ATOM 948 C CA . TYR A 1 121 ? -2.770 -4.103 5.177 1.00 97.06 121 TYR A CA 1
ATOM 949 C C . TYR A 1 121 ? -1.715 -3.173 4.587 1.00 97.06 121 TYR A C 1
ATOM 951 O O . TYR A 1 121 ? -2.017 -2.204 3.895 1.00 97.06 121 TYR A O 1
ATOM 959 N N . SER A 1 122 ? -0.460 -3.500 4.863 1.00 94.44 122 SER A N 1
ATOM 960 C CA . SER A 1 122 ? 0.698 -2.927 4.194 1.00 94.44 122 SER A CA 1
ATOM 961 C C . SER A 1 122 ? 1.778 -3.998 4.123 1.00 94.44 122 SER A C 1
ATOM 963 O O . SER A 1 122 ? 2.035 -4.693 5.110 1.00 94.44 122 SER A O 1
ATOM 965 N N . SER A 1 123 ? 2.382 -4.168 2.953 1.00 82.81 123 SER A N 1
ATOM 966 C CA . SER A 1 123 ? 3.545 -5.027 2.750 1.00 82.81 123 SER A CA 1
ATOM 967 C C . SER A 1 123 ? 4.798 -4.196 2.495 1.00 82.81 123 SER A C 1
ATOM 969 O O . SER A 1 123 ? 4.758 -3.170 1.815 1.00 82.81 123 SER A O 1
ATOM 971 N N . VAL A 1 124 ? 5.909 -4.660 3.077 1.00 66.62 124 VAL A N 1
ATOM 972 C CA . VAL A 1 124 ? 7.236 -4.027 3.025 1.00 66.62 124 VAL A CA 1
ATOM 973 C C . VAL A 1 124 ? 8.202 -4.774 2.133 1.00 66.62 124 VAL A C 1
ATOM 975 O O . VAL A 1 124 ? 8.276 -6.022 2.189 1.00 66.62 124 VAL A O 1
#

Secondary structure (DSSP, 8-state):
-----S-TTTTTT----------SPPSS-HHHHHHHHHHH-HHHHHIIIIIHHHHHHHHHHHHHTT-HHHHHHHHHHHHHHHHHHHHHSSS------HHHHHHHHHHHHHHHHHSS-S------

pLDDT: mean 93.95, std 7.98, range [55.66, 98.5]

InterPro domains:
  IPR036554 GHMP kinase, C-terminal domain superfamily [G3DSA:3.30.70.890] (7-123)
  IPR036554 GHMP kinase, C-terminal domain superfamily [SSF55060] (14-121)
  IPR041431 Mvd1, C-terminal [PF18376] (16-122)